Protein AF-A2XL42-F1 (afdb_monomer_lite)

pLDDT: mean 85.8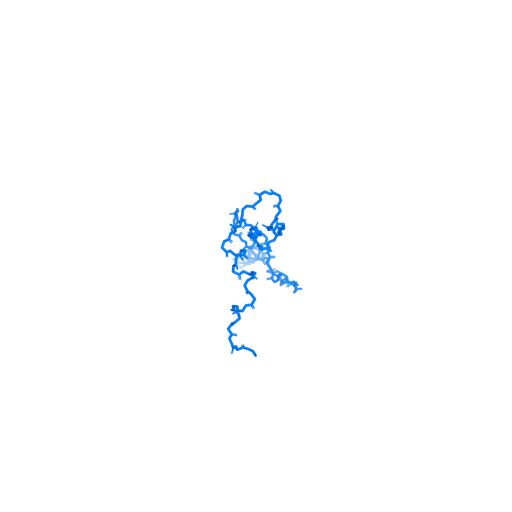9, std 13.74, range [46.78, 98.56]

Sequence (86 aa):
MAARRANCALVLVLALALLAARDAGAAAVPKPNWLGGLSRAAFPNRFVFGTATSAYQVEGMAASGGRGPSIWDAFAHTPDLEPSIM

Radius of gyration: 34.05 Å; chains: 1; bounding box: 65×25×91 Å

Foldseek 3Di:
DVVVVVVVVVVVVVVVVVVVCVVVPDPPPPDDDPCRPDDPVVDDPPDDDDDDDDCVGPVPCQVDDPHDHDPVNVVVPPPPPDDPDD

Organism: Oryza sativa subsp. indica (NCBI:txid39946)

Structure (mmCIF, N/CA/C/O backbone):
data_AF-A2XL42-F1
#
_entry.id   AF-A2XL42-F1
#
loop_
_atom_site.group_PDB
_atom_site.id
_atom_site.type_symbol
_atom_site.label_atom_id
_atom_site.label_alt_id
_atom_site.label_comp_id
_atom_site.label_asym_id
_atom_site.label_entity_id
_atom_site.label_seq_id
_atom_site.pdbx_PDB_ins_code
_atom_site.Cartn_x
_atom_site.Cartn_y
_atom_site.Cartn_z
_atom_site.occupancy
_atom_site.B_iso_or_equiv
_atom_site.auth_seq_id
_atom_site.auth_comp_id
_atom_site.auth_asym_id
_atom_site.auth_atom_id
_atom_site.pdbx_PDB_model_num
ATOM 1 N N . MET A 1 1 ? 44.211 0.942 -63.743 1.00 60.84 1 MET A N 1
ATOM 2 C CA . MET A 1 1 ? 42.812 1.396 -63.517 1.00 60.84 1 MET A CA 1
ATOM 3 C C . MET A 1 1 ? 42.069 0.580 -62.450 1.00 60.84 1 MET A C 1
ATOM 5 O O . MET A 1 1 ? 41.368 1.188 -61.653 1.00 60.84 1 MET A O 1
ATOM 9 N N . ALA A 1 2 ? 42.243 -0.749 -62.373 1.00 61.84 2 ALA A N 1
ATOM 10 C CA . ALA A 1 2 ? 41.570 -1.620 -61.393 1.00 61.84 2 ALA A CA 1
ATOM 11 C C . ALA A 1 2 ? 41.907 -1.322 -59.913 1.00 61.84 2 ALA A C 1
ATOM 13 O O . ALA A 1 2 ? 41.001 -1.240 -59.092 1.00 61.84 2 ALA A O 1
ATOM 14 N N . ALA A 1 3 ? 43.176 -1.046 -59.583 1.00 64.50 3 ALA A N 1
ATOM 15 C CA . ALA A 1 3 ? 43.600 -0.728 -58.210 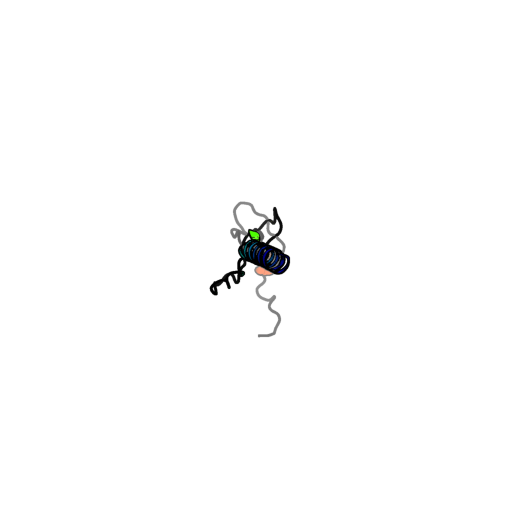1.00 64.50 3 ALA A CA 1
ATOM 16 C C . ALA A 1 3 ? 42.962 0.559 -57.648 1.00 64.50 3 ALA A C 1
ATOM 18 O O . ALA A 1 3 ? 42.600 0.624 -56.479 1.00 64.50 3 ALA A O 1
ATOM 19 N N . ARG A 1 4 ? 42.740 1.574 -58.498 1.00 69.88 4 ARG A N 1
ATOM 20 C CA . ARG A 1 4 ? 42.040 2.809 -58.094 1.00 69.88 4 ARG A CA 1
ATOM 21 C C . ARG A 1 4 ? 40.554 2.559 -57.814 1.00 69.88 4 ARG A C 1
ATOM 23 O O . ARG A 1 4 ? 40.007 3.163 -56.902 1.00 69.88 4 ARG A O 1
ATOM 30 N N . ARG A 1 5 ? 39.922 1.637 -58.552 1.00 71.12 5 ARG A N 1
ATOM 31 C CA . ARG A 1 5 ? 38.520 1.235 -58.334 1.00 71.12 5 ARG A CA 1
ATOM 32 C C . ARG A 1 5 ? 38.356 0.413 -57.051 1.00 71.12 5 ARG A C 1
ATOM 34 O O . ARG A 1 5 ? 37.416 0.658 -56.305 1.00 71.12 5 ARG A O 1
ATOM 41 N N . ALA A 1 6 ? 39.295 -0.491 -56.764 1.00 74.00 6 ALA A N 1
ATOM 42 C CA . ALA A 1 6 ? 39.320 -1.266 -55.522 1.00 74.00 6 ALA A CA 1
ATOM 43 C C . ALA A 1 6 ? 39.516 -0.375 -54.282 1.00 74.00 6 ALA A C 1
ATOM 45 O O . ALA A 1 6 ? 38.808 -0.540 -53.292 1.00 74.00 6 ALA A O 1
ATOM 46 N N . ASN A 1 7 ? 40.394 0.631 -54.367 1.00 81.12 7 ASN A N 1
ATOM 47 C CA . ASN A 1 7 ? 40.603 1.587 -53.276 1.00 81.12 7 ASN A CA 1
ATOM 48 C C . ASN A 1 7 ? 39.360 2.452 -53.012 1.00 81.12 7 ASN A C 1
ATOM 50 O O . ASN A 1 7 ? 39.010 2.668 -51.857 1.00 81.12 7 ASN A O 1
ATOM 54 N N . CYS A 1 8 ? 38.653 2.907 -54.054 1.00 81.31 8 CYS A N 1
ATOM 55 C CA . CYS A 1 8 ? 37.393 3.639 -53.879 1.00 81.31 8 CYS A CA 1
ATOM 56 C C . CYS A 1 8 ? 36.296 2.772 -53.246 1.00 81.31 8 CYS A C 1
ATOM 58 O O . CYS A 1 8 ? 35.583 3.244 -52.364 1.00 81.31 8 CYS A O 1
ATOM 60 N N . ALA A 1 9 ? 36.176 1.507 -53.661 1.00 87.94 9 ALA A N 1
ATOM 61 C CA . ALA A 1 9 ? 35.210 0.578 -53.079 1.00 87.94 9 ALA A CA 1
ATOM 62 C C . ALA A 1 9 ? 35.504 0.309 -51.593 1.00 87.94 9 ALA A C 1
ATOM 64 O O . ALA A 1 9 ? 34.591 0.339 -50.773 1.00 87.94 9 ALA A O 1
ATOM 65 N N . LEU A 1 10 ? 36.780 0.134 -51.233 1.00 88.94 10 LEU A N 1
ATOM 66 C CA . LEU A 1 10 ? 37.203 -0.059 -49.845 1.00 88.94 10 LEU A CA 1
ATOM 67 C C . LEU A 1 10 ? 36.878 1.162 -48.970 1.00 88.94 10 LEU A C 1
ATOM 69 O O . LEU A 1 10 ? 36.352 1.008 -47.872 1.00 88.94 10 LEU A O 1
ATOM 73 N N . VAL A 1 11 ? 37.138 2.374 -49.471 1.00 90.56 11 VAL A N 1
ATOM 74 C CA . VAL A 1 11 ? 36.820 3.623 -48.758 1.00 90.56 11 VAL A CA 1
ATOM 75 C C . VAL A 1 11 ? 35.313 3.774 -48.535 1.00 90.56 11 VAL A C 1
ATOM 77 O O . VAL A 1 11 ? 34.899 4.1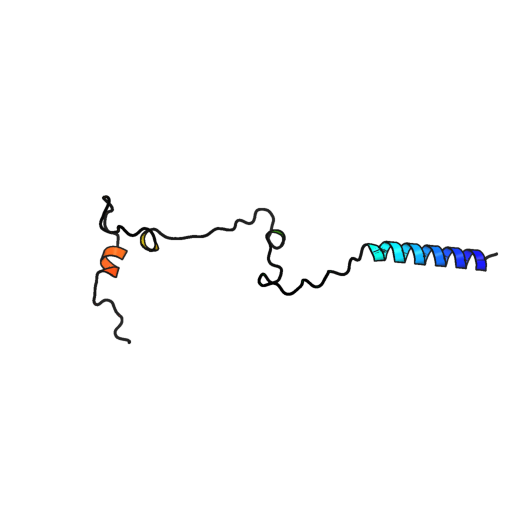57 -47.444 1.00 90.56 11 VAL A O 1
ATOM 80 N N . LEU A 1 12 ? 34.484 3.432 -49.526 1.00 92.19 12 LEU A N 1
ATOM 81 C CA . LEU A 1 12 ? 33.025 3.495 -49.397 1.00 92.19 12 LEU A CA 1
ATOM 82 C C . LEU A 1 12 ? 32.483 2.482 -48.382 1.00 92.19 12 LEU A C 1
ATOM 84 O O . LEU A 1 12 ? 31.633 2.835 -47.569 1.00 92.19 12 LEU A O 1
ATOM 88 N N . VAL A 1 13 ? 32.997 1.249 -48.390 1.00 92.38 13 VAL A N 1
ATOM 89 C CA . VAL A 1 13 ? 32.606 0.213 -47.421 1.00 92.38 13 VAL A CA 1
ATOM 90 C C . VAL A 1 13 ? 32.986 0.623 -45.998 1.00 92.38 13 VAL A C 1
ATOM 92 O O . VAL A 1 13 ? 32.166 0.507 -45.090 1.00 92.38 13 VAL A O 1
ATOM 95 N N . LEU A 1 14 ? 34.192 1.164 -45.802 1.00 91.44 14 LEU A N 1
ATOM 96 C CA . LEU A 1 14 ? 34.631 1.661 -44.496 1.00 91.44 14 LEU A CA 1
ATOM 97 C C . LEU A 1 14 ? 33.784 2.849 -44.018 1.00 91.44 14 LEU A C 1
ATOM 99 O O . LEU A 1 14 ? 33.412 2.897 -42.848 1.00 91.44 14 LEU A O 1
ATOM 103 N N . ALA A 1 15 ? 33.433 3.781 -44.908 1.00 91.62 15 ALA A N 1
ATOM 104 C CA . ALA A 1 15 ? 32.580 4.920 -44.571 1.00 91.62 15 ALA A CA 1
ATOM 105 C C . ALA A 1 15 ? 31.155 4.489 -44.176 1.00 91.62 15 ALA A C 1
ATOM 107 O O . ALA A 1 15 ? 30.620 4.983 -43.186 1.00 91.62 15 ALA A O 1
ATOM 108 N N . LEU A 1 16 ? 30.562 3.538 -44.906 1.00 89.25 16 LEU A N 1
ATOM 109 C CA . LEU A 1 16 ? 29.255 2.956 -44.579 1.00 89.25 16 LEU A CA 1
ATOM 110 C C . LEU A 1 16 ? 29.281 2.204 -43.243 1.00 89.25 16 LEU A C 1
ATOM 112 O O . LEU A 1 16 ? 28.367 2.363 -42.437 1.00 89.25 16 LEU A O 1
ATOM 116 N N . ALA A 1 17 ? 30.343 1.441 -42.976 1.00 86.94 17 ALA A N 1
ATOM 117 C CA . ALA A 1 17 ? 30.521 0.754 -41.700 1.00 86.94 17 ALA A CA 1
ATOM 118 C C . ALA A 1 17 ? 30.658 1.742 -40.526 1.00 86.94 17 ALA A C 1
ATOM 120 O O . ALA A 1 17 ? 30.058 1.537 -39.474 1.00 86.94 17 ALA A O 1
ATOM 121 N N . LEU A 1 18 ? 31.393 2.844 -40.716 1.00 85.31 18 LEU A N 1
ATOM 122 C CA . LEU A 1 18 ? 31.528 3.910 -39.718 1.00 85.31 18 LEU A CA 1
ATOM 123 C C . LEU A 1 18 ? 30.205 4.641 -39.461 1.00 85.31 18 LEU A C 1
ATOM 125 O O . LEU A 1 18 ? 29.916 4.975 -38.316 1.00 85.31 18 LEU A O 1
ATOM 129 N N . LEU A 1 19 ? 29.398 4.876 -40.499 1.00 82.12 19 LEU A N 1
ATOM 130 C CA . LEU A 1 19 ? 28.062 5.463 -40.364 1.00 82.12 19 LEU A CA 1
ATOM 131 C C . LEU A 1 19 ? 27.115 4.530 -39.598 1.00 82.12 19 LEU A C 1
ATOM 133 O O . LEU A 1 19 ? 26.458 4.983 -38.669 1.00 82.12 19 LEU A O 1
ATOM 137 N N . ALA A 1 20 ? 27.110 3.231 -39.908 1.00 80.06 20 ALA A N 1
ATOM 138 C CA . ALA A 1 20 ? 26.307 2.242 -39.186 1.00 80.06 20 ALA A CA 1
ATOM 139 C C . ALA A 1 20 ? 26.734 2.085 -37.713 1.00 80.06 20 ALA A C 1
ATOM 141 O O . ALA A 1 20 ? 25.904 1.845 -36.841 1.00 80.06 20 ALA A O 1
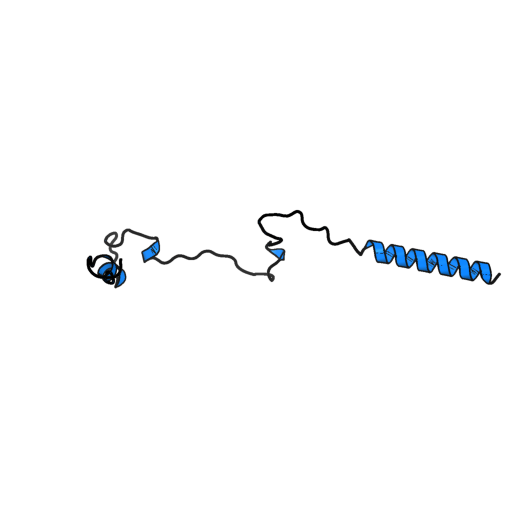ATOM 142 N N . ALA A 1 21 ? 28.025 2.257 -37.415 1.00 74.62 21 ALA A N 1
ATOM 143 C CA . ALA A 1 21 ? 28.544 2.210 -36.051 1.00 74.62 21 ALA A CA 1
ATOM 144 C C . ALA A 1 21 ? 28.234 3.474 -35.226 1.00 74.62 21 ALA A C 1
ATOM 146 O O . ALA A 1 21 ? 28.345 3.431 -34.003 1.00 74.62 21 ALA A O 1
ATOM 147 N N . ARG A 1 22 ? 27.838 4.597 -35.849 1.00 73.00 22 ARG A N 1
ATOM 148 C CA . ARG A 1 22 ? 27.480 5.826 -35.113 1.00 73.00 22 ARG A CA 1
ATOM 149 C C . ARG A 1 22 ? 26.181 5.704 -34.326 1.00 73.00 22 ARG A C 1
ATOM 151 O O . ARG A 1 22 ? 26.076 6.322 -33.271 1.00 73.00 22 ARG A O 1
ATOM 158 N N . ASP A 1 23 ? 25.244 4.890 -34.803 1.00 59.88 23 ASP A N 1
ATOM 159 C CA . ASP A 1 23 ? 23.973 4.638 -34.116 1.00 59.88 23 ASP A CA 1
ATOM 160 C C . ASP A 1 23 ? 24.093 3.562 -33.027 1.00 59.88 23 ASP A C 1
ATOM 162 O O . ASP A 1 23 ? 23.197 3.413 -32.193 1.00 59.88 23 ASP A O 1
ATOM 166 N N . ALA A 1 24 ? 25.228 2.853 -32.965 1.00 62.94 24 ALA A N 1
ATOM 167 C CA . ALA A 1 24 ? 25.594 2.010 -31.833 1.00 62.94 24 ALA A CA 1
ATOM 168 C C . ALA A 1 24 ? 26.059 2.897 -30.668 1.00 62.94 24 ALA A C 1
ATOM 170 O O . ALA A 1 24 ? 27.221 2.889 -30.260 1.00 62.94 24 ALA A O 1
ATOM 171 N N . GLY A 1 25 ? 25.140 3.710 -30.145 1.00 60.09 25 GLY A N 1
ATOM 172 C CA . GLY A 1 25 ? 25.344 4.436 -28.904 1.00 60.09 25 GLY A CA 1
ATOM 173 C C . GLY A 1 25 ? 25.723 3.433 -27.822 1.00 60.09 25 GLY A C 1
ATOM 174 O O . GLY A 1 25 ? 24.918 2.574 -27.461 1.00 60.09 25 GLY A O 1
ATOM 175 N N . ALA A 1 26 ? 26.959 3.517 -27.329 1.00 62.12 26 ALA A N 1
ATOM 176 C CA . ALA A 1 26 ? 27.369 2.774 -26.151 1.00 62.12 26 ALA A CA 1
ATOM 177 C C . ALA A 1 26 ? 26.338 3.062 -25.056 1.00 62.12 26 ALA A C 1
ATOM 179 O O . ALA A 1 26 ? 26.125 4.227 -24.709 1.00 62.12 26 ALA A O 1
ATOM 180 N N . ALA A 1 27 ? 25.664 2.019 -24.563 1.00 64.31 27 ALA A N 1
ATOM 181 C CA . ALA A 1 27 ? 24.735 2.152 -23.454 1.00 64.31 27 ALA A CA 1
ATOM 182 C C . ALA A 1 27 ? 25.503 2.810 -22.306 1.00 64.31 27 ALA A C 1
ATOM 184 O O . ALA A 1 27 ? 26.420 2.211 -21.741 1.00 64.31 27 ALA A O 1
ATOM 185 N N . ALA A 1 28 ? 25.201 4.081 -22.036 1.00 67.69 28 ALA A N 1
ATOM 186 C CA . ALA A 1 28 ? 25.858 4.818 -20.977 1.00 67.69 28 ALA A CA 1
ATOM 187 C C . ALA A 1 28 ? 25.678 4.014 -19.690 1.00 67.69 28 ALA A C 1
ATOM 189 O O . ALA A 1 28 ? 24.542 3.724 -19.312 1.00 67.69 28 ALA A O 1
ATOM 190 N N . VAL A 1 29 ? 26.784 3.632 -19.044 1.00 68.12 29 VAL A N 1
ATOM 191 C CA . VAL A 1 29 ? 26.728 2.976 -17.736 1.00 68.12 29 VAL A CA 1
ATOM 192 C C . VAL A 1 29 ? 25.973 3.934 -16.818 1.00 68.12 29 VAL A C 1
ATOM 194 O O . VAL A 1 29 ? 26.455 5.053 -16.596 1.00 68.12 29 VAL A O 1
ATOM 197 N N . PRO A 1 30 ? 24.772 3.568 -16.336 1.00 70.06 30 PRO A N 1
ATOM 198 C CA . PRO A 1 30 ? 24.009 4.458 -15.488 1.00 70.06 30 PRO A CA 1
ATOM 199 C C . PRO A 1 30 ? 24.860 4.764 -14.263 1.00 70.06 30 PRO A C 1
ATOM 201 O O . PRO A 1 30 ? 25.384 3.849 -13.624 1.00 70.06 30 PRO A O 1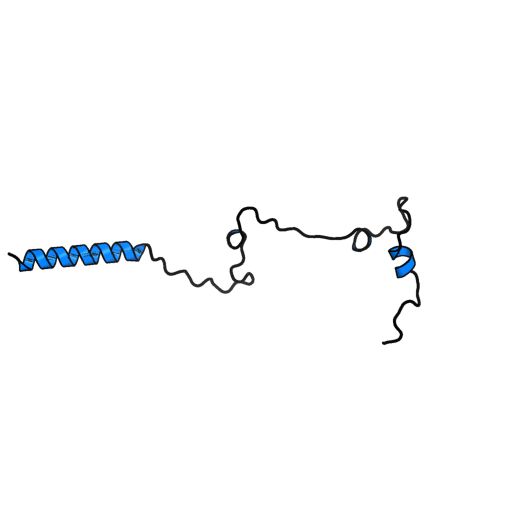
ATOM 204 N N . LYS A 1 31 ? 25.017 6.049 -13.928 1.00 78.00 31 LYS A N 1
ATOM 205 C CA . LYS A 1 31 ? 25.607 6.414 -12.638 1.00 78.00 31 LYS A CA 1
ATOM 206 C C . LYS A 1 31 ? 24.831 5.667 -11.549 1.00 78.00 31 LYS A C 1
ATOM 208 O O . LYS A 1 31 ? 23.595 5.685 -11.617 1.00 78.00 31 LYS A O 1
ATOM 213 N N . PRO A 1 32 ? 25.515 5.039 -10.573 1.00 82.75 32 PRO A N 1
ATOM 214 C CA . PRO A 1 32 ? 24.845 4.376 -9.470 1.00 82.75 32 PRO A CA 1
ATOM 215 C C . PRO A 1 32 ? 23.864 5.356 -8.844 1.00 82.75 32 PRO A C 1
ATOM 217 O O . PRO A 1 32 ? 24.236 6.428 -8.369 1.00 82.75 32 PRO A O 1
ATOM 220 N N . ASN A 1 33 ? 22.592 5.008 -8.919 1.00 89.69 33 ASN A N 1
ATOM 221 C CA . ASN A 1 33 ? 21.529 5.726 -8.257 1.00 89.69 33 ASN A CA 1
ATOM 222 C C . ASN A 1 33 ? 20.770 4.718 -7.408 1.00 89.69 33 ASN A C 1
ATOM 224 O O . ASN A 1 33 ? 20.846 3.508 -7.620 1.00 89.69 33 ASN A O 1
ATOM 228 N N . TRP A 1 34 ? 20.035 5.231 -6.440 1.00 94.12 34 TRP A N 1
ATOM 229 C CA . TRP A 1 34 ? 19.397 4.403 -5.428 1.00 94.12 34 TRP A CA 1
ATOM 230 C C . TRP A 1 34 ? 18.234 3.588 -6.004 1.00 94.12 34 TRP A C 1
ATOM 232 O O . TRP A 1 34 ? 17.808 2.610 -5.404 1.00 94.12 34 TRP A O 1
ATOM 242 N N . LEU A 1 35 ? 17.749 3.971 -7.188 1.00 94.56 35 LEU A N 1
ATOM 243 C CA . LEU A 1 35 ? 16.704 3.262 -7.913 1.00 94.56 35 LEU A CA 1
ATOM 244 C C . LEU A 1 35 ? 17.258 2.112 -8.763 1.00 94.56 35 LEU A C 1
ATOM 246 O O . LEU A 1 35 ? 16.469 1.343 -9.296 1.00 94.56 35 LEU A O 1
ATOM 250 N N . GLY A 1 36 ? 18.579 1.982 -8.940 1.00 92.19 36 GLY A N 1
ATOM 251 C CA . GLY A 1 36 ? 19.181 0.870 -9.683 1.00 92.19 36 GLY A CA 1
ATOM 252 C C . GLY A 1 36 ? 18.686 0.733 -11.130 1.00 92.19 36 GLY A C 1
ATOM 253 O O . GLY A 1 36 ? 18.644 -0.370 -11.660 1.00 92.19 36 GLY A O 1
ATOM 254 N N . GLY A 1 37 ? 18.268 1.836 -11.762 1.00 90.38 37 GLY A N 1
ATOM 255 C CA . GLY A 1 37 ? 17.687 1.819 -13.112 1.00 90.38 37 GLY A CA 1
ATOM 256 C C . GLY A 1 37 ? 16.171 1.589 -13.166 1.00 90.38 37 GLY A C 1
ATOM 257 O O . GLY A 1 37 ? 15.598 1.574 -14.255 1.00 90.38 37 GLY A O 1
ATOM 258 N N . LEU A 1 38 ? 15.495 1.473 -12.019 1.00 94.81 38 LEU A N 1
ATOM 259 C CA . LEU A 1 38 ? 14.037 1.440 -11.962 1.00 94.81 38 LEU A CA 1
ATOM 260 C C . LEU A 1 38 ? 13.447 2.804 -12.345 1.00 94.81 38 LEU A C 1
ATOM 262 O O . LEU A 1 38 ? 13.840 3.857 -11.844 1.00 94.81 38 LEU A O 1
ATOM 266 N N . SER A 1 39 ? 12.468 2.775 -13.242 1.00 95.62 39 SER A N 1
ATOM 267 C CA . SER A 1 39 ? 11.671 3.927 -13.672 1.00 95.62 39 SER A CA 1
ATOM 268 C C . SER A 1 39 ? 10.348 3.428 -14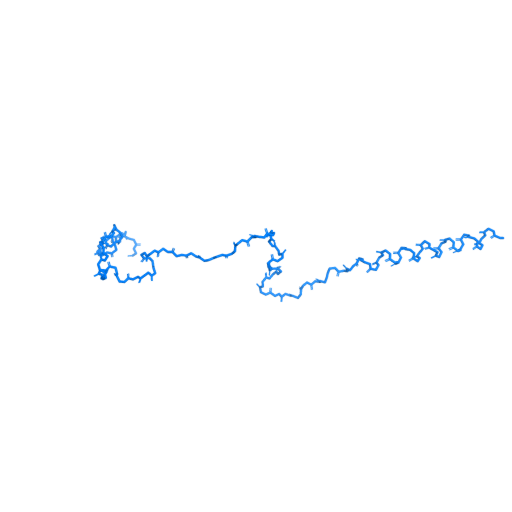.253 1.00 95.62 39 SER A C 1
ATOM 270 O O . SER A 1 39 ? 10.209 2.236 -14.502 1.00 95.62 39 SER A O 1
ATOM 272 N N . ARG A 1 40 ? 9.386 4.311 -14.558 1.00 97.19 40 ARG A N 1
ATOM 273 C CA . ARG A 1 40 ? 8.146 3.906 -15.258 1.00 97.19 40 ARG A CA 1
ATOM 274 C C . ARG A 1 40 ? 8.404 3.201 -16.595 1.00 97.19 40 ARG A C 1
ATOM 276 O O . ARG A 1 40 ? 7.630 2.325 -16.954 1.00 97.19 40 ARG A O 1
ATOM 283 N N . ALA A 1 41 ? 9.478 3.564 -17.299 1.00 96.75 41 ALA A N 1
ATOM 284 C CA . ALA A 1 41 ? 9.858 2.947 -18.571 1.00 96.75 41 ALA A CA 1
ATOM 285 C C . ALA A 1 41 ? 10.420 1.524 -18.406 1.00 96.75 41 ALA A C 1
ATOM 287 O O . ALA A 1 41 ? 10.477 0.778 -19.377 1.00 96.75 41 ALA A O 1
ATOM 288 N N . ALA A 1 42 ? 10.815 1.139 -17.187 1.00 96.69 42 ALA A N 1
ATOM 289 C CA . ALA A 1 42 ? 11.264 -0.215 -16.876 1.00 96.69 42 ALA A CA 1
ATOM 290 C C . ALA A 1 42 ? 10.099 -1.213 -16.691 1.00 96.69 42 ALA A C 1
ATOM 292 O O . ALA A 1 42 ? 10.344 -2.405 -16.537 1.00 96.69 42 ALA A O 1
ATOM 293 N N . PHE A 1 43 ? 8.844 -0.746 -16.697 1.00 97.75 43 PHE A N 1
ATOM 294 C CA . PHE A 1 43 ? 7.641 -1.570 -16.541 1.00 97.75 43 PHE A CA 1
ATOM 295 C C . PHE A 1 43 ? 6.789 -1.533 -17.820 1.00 97.75 43 PHE A C 1
ATOM 297 O O . PHE A 1 43 ? 6.890 -0.575 -18.590 1.00 97.75 43 PHE A O 1
ATOM 304 N N . PRO A 1 44 ? 5.922 -2.538 -18.063 1.00 98.56 44 PRO A N 1
ATOM 305 C CA . PRO A 1 44 ? 5.032 -2.541 -19.218 1.00 98.56 44 PRO A CA 1
ATOM 306 C C . PRO A 1 44 ? 4.159 -1.287 -19.301 1.00 98.56 44 PRO A C 1
ATOM 308 O O . PRO A 1 44 ? 3.770 -0.691 -18.291 1.00 98.56 44 PRO A O 1
ATOM 311 N N . ASN A 1 45 ? 3.777 -0.921 -20.523 1.00 97.62 45 ASN A N 1
ATOM 312 C CA . ASN A 1 45 ? 2.822 0.160 -20.723 1.00 97.62 45 ASN A CA 1
ATOM 313 C C . ASN A 1 45 ? 1.542 -0.106 -19.926 1.00 97.62 45 ASN A C 1
ATOM 315 O O . ASN A 1 45 ? 1.010 -1.213 -19.936 1.00 97.62 45 ASN A O 1
ATOM 319 N N . ARG A 1 46 ? 1.039 0.948 -19.269 1.00 97.69 46 ARG A N 1
ATOM 320 C CA . ARG A 1 46 ? -0.162 0.918 -18.414 1.00 97.69 46 ARG A CA 1
ATOM 321 C C . ARG A 1 46 ? -0.013 0.120 -17.110 1.00 97.69 46 ARG A C 1
ATOM 323 O O . ARG A 1 46 ? -1.021 -0.086 -16.442 1.00 97.69 46 ARG A O 1
ATOM 330 N N . PHE A 1 47 ? 1.202 -0.254 -16.703 1.00 98.44 47 PHE A N 1
ATOM 331 C CA . PHE A 1 47 ? 1.435 -0.794 -15.363 1.00 98.44 47 PHE A CA 1
ATOM 332 C C . PHE A 1 47 ? 0.993 0.217 -14.289 1.00 98.44 47 PHE A C 1
ATOM 334 O O . PHE A 1 47 ? 1.377 1.392 -14.326 1.00 98.44 47 PHE A O 1
ATOM 341 N N . VAL A 1 48 ? 0.161 -0.234 -13.347 1.00 98.44 48 VAL A N 1
ATOM 342 C CA . VAL A 1 48 ? -0.380 0.600 -12.267 1.00 98.44 48 VAL A CA 1
ATOM 343 C C . VAL A 1 48 ? 0.430 0.367 -11.001 1.00 98.44 48 VAL A C 1
ATOM 345 O O . VAL A 1 48 ? 0.561 -0.759 -10.533 1.00 98.44 48 VAL A O 1
ATOM 348 N N . PHE A 1 49 ? 0.933 1.457 -10.433 1.00 98.44 49 PHE A N 1
ATOM 349 C CA . PHE A 1 49 ? 1.494 1.479 -9.089 1.00 98.44 49 PHE A CA 1
ATOM 350 C C . PHE A 1 49 ? 0.457 2.062 -8.139 1.00 98.44 49 PHE A C 1
ATOM 352 O O . PHE A 1 49 ? -0.187 3.058 -8.469 1.00 98.44 49 PHE A O 1
ATOM 359 N N . GLY A 1 50 ? 0.323 1.461 -6.965 1.00 97.75 50 GLY A N 1
ATOM 360 C CA . GLY A 1 50 ? -0.579 1.927 -5.922 1.00 97.75 50 GLY A CA 1
ATOM 361 C C . GLY A 1 50 ? -0.058 1.561 -4.540 1.00 97.75 50 GLY A C 1
ATOM 362 O O . GLY A 1 50 ? 0.950 0.870 -4.400 1.00 97.75 50 GLY A O 1
ATOM 363 N N . THR A 1 51 ? -0.766 2.037 -3.527 1.00 98.38 51 THR A N 1
ATOM 364 C CA . THR A 1 51 ? -0.583 1.671 -2.122 1.00 98.38 51 THR A CA 1
ATOM 365 C C . THR A 1 51 ? -1.876 1.030 -1.617 1.00 98.38 51 THR A C 1
ATOM 367 O O . THR A 1 51 ? -2.926 1.173 -2.246 1.00 98.38 51 THR A O 1
ATOM 370 N N . ALA A 1 52 ? -1.810 0.290 -0.512 1.00 98.12 52 ALA A N 1
ATOM 371 C CA . ALA A 1 52 ? -2.973 -0.382 0.058 1.00 98.12 52 ALA A CA 1
ATOM 372 C C . ALA A 1 52 ? -2.949 -0.320 1.586 1.00 98.12 52 ALA A C 1
ATOM 374 O O . ALA A 1 52 ? -1.884 -0.345 2.203 1.00 98.12 52 ALA A O 1
ATOM 375 N N . THR A 1 53 ? -4.140 -0.263 2.173 1.00 97.94 53 THR A N 1
ATOM 376 C CA . THR A 1 53 ? -4.407 -0.347 3.612 1.00 97.94 53 THR A CA 1
ATOM 377 C C . THR A 1 53 ? -5.694 -1.150 3.825 1.00 97.94 53 THR A C 1
ATOM 379 O O . THR A 1 53 ? -6.404 -1.460 2.866 1.00 97.94 53 THR A O 1
ATOM 382 N N . SER A 1 54 ? -6.014 -1.490 5.074 1.00 97.31 54 SER A N 1
ATOM 383 C CA . SER A 1 54 ? -7.334 -2.011 5.449 1.00 97.31 54 SER A CA 1
ATOM 384 C C . SER A 1 54 ? -7.931 -1.187 6.589 1.00 97.31 54 SER A C 1
ATOM 386 O O . SER A 1 54 ? -7.191 -0.567 7.354 1.00 97.31 54 SER A O 1
ATOM 388 N N . ALA A 1 55 ? -9.263 -1.190 6.703 1.00 97.88 55 ALA A N 1
ATOM 389 C CA . ALA A 1 55 ? -10.003 -0.314 7.613 1.00 97.88 55 ALA A CA 1
ATOM 390 C C . ALA A 1 55 ? -9.489 -0.381 9.063 1.00 97.88 55 ALA A C 1
ATOM 392 O O . ALA A 1 55 ? -9.031 0.618 9.612 1.00 97.88 55 ALA A O 1
ATOM 393 N N . TYR A 1 56 ? -9.463 -1.577 9.662 1.00 97.44 56 TYR A N 1
ATOM 394 C CA . TYR A 1 56 ? -9.071 -1.739 11.069 1.00 97.44 56 TYR A CA 1
ATOM 395 C C . TYR A 1 56 ? -7.600 -1.384 11.342 1.00 97.44 56 TYR A C 1
ATOM 397 O O . TYR A 1 56 ? -7.262 -0.989 12.452 1.00 97.44 56 TYR A O 1
ATOM 405 N N . GLN A 1 57 ? -6.723 -1.490 10.335 1.00 97.94 57 GLN A N 1
ATOM 406 C CA . GLN A 1 57 ? -5.300 -1.179 10.494 1.00 97.94 57 GLN A CA 1
ATOM 407 C C . GLN A 1 57 ? -5.015 0.326 10.566 1.00 97.94 57 GLN A C 1
ATOM 409 O O . GLN A 1 57 ? -4.004 0.698 11.157 1.00 97.94 57 GLN A O 1
ATOM 414 N N . VAL A 1 58 ? -5.837 1.183 9.937 1.00 97.75 58 VAL A N 1
ATOM 415 C CA . VAL A 1 58 ? -5.488 2.611 9.777 1.00 97.75 58 VAL A CA 1
ATOM 416 C C . VAL A 1 58 ? -6.589 3.611 10.122 1.00 97.75 58 VAL A C 1
ATOM 418 O O . VAL A 1 58 ? -6.261 4.765 10.374 1.00 97.75 58 VAL A O 1
ATOM 421 N N . GLU A 1 59 ? -7.869 3.230 10.130 1.00 97.81 59 GLU A N 1
ATOM 422 C CA . GLU A 1 59 ? -8.956 4.202 10.338 1.00 97.81 59 GLU A CA 1
ATOM 423 C C . GLU A 1 59 ? -9.050 4.686 11.792 1.00 97.81 59 GLU A C 1
ATOM 425 O O . GLU A 1 59 ? -9.331 5.858 12.040 1.00 97.81 59 GLU A O 1
ATOM 430 N N . GLY A 1 60 ? -8.809 3.800 12.764 1.00 95.81 60 GLY A N 1
ATOM 431 C CA . GLY A 1 60 ? -9.070 4.093 14.174 1.00 95.81 60 GLY A CA 1
ATOM 432 C C . GLY A 1 60 ? -10.569 4.228 14.462 1.00 95.81 60 GLY A C 1
ATOM 433 O O . GLY A 1 60 ? -11.390 3.586 13.813 1.00 95.81 60 GLY A O 1
ATOM 434 N N . MET A 1 61 ? -10.928 5.021 15.483 1.00 96.56 61 MET A N 1
ATOM 435 C CA . MET A 1 61 ? -12.324 5.279 15.895 1.00 96.56 61 MET A CA 1
ATOM 436 C C . MET A 1 61 ? -13.191 4.010 15.999 1.00 96.56 61 MET A C 1
ATOM 438 O O . MET A 1 61 ? -14.396 4.033 15.748 1.00 96.56 61 MET A O 1
ATOM 442 N N . ALA A 1 62 ? -12.573 2.896 16.398 1.00 96.94 62 ALA A N 1
ATOM 443 C CA . ALA A 1 62 ? -13.155 1.566 16.277 1.00 96.94 62 ALA A CA 1
ATOM 444 C C . ALA A 1 62 ? -14.455 1.398 17.094 1.00 96.94 62 ALA A C 1
ATOM 446 O O . ALA A 1 62 ? -15.355 0.674 16.673 1.00 96.94 62 ALA A O 1
ATOM 447 N N . ALA A 1 63 ? -14.596 2.142 18.197 1.00 96.12 63 ALA A N 1
ATOM 448 C CA . ALA A 1 63 ? -15.781 2.176 19.058 1.00 96.12 63 ALA A CA 1
ATOM 449 C C . ALA A 1 63 ? -16.527 3.527 19.005 1.00 96.12 63 ALA A C 1
ATOM 451 O O . ALA A 1 63 ? -17.051 4.008 20.009 1.00 96.12 63 ALA A O 1
ATOM 452 N N . SER A 1 64 ? -16.518 4.218 17.865 1.00 97.25 64 SER A N 1
ATOM 453 C CA . SER A 1 64 ? -17.133 5.544 17.713 1.00 97.25 64 SER A CA 1
ATOM 454 C C . SER A 1 64 ? -17.792 5.720 16.341 1.00 97.25 64 SER A C 1
ATOM 456 O O . SER A 1 64 ? -17.689 4.863 15.468 1.00 97.25 64 SER A O 1
ATOM 458 N N . GLY A 1 65 ? -18.530 6.821 16.151 1.00 93.56 65 GLY A N 1
ATOM 459 C CA . GLY A 1 65 ? -19.108 7.178 14.845 1.00 93.56 65 GLY A CA 1
ATOM 460 C C . GLY A 1 65 ? -20.196 6.228 14.327 1.00 93.56 65 GLY A C 1
ATOM 461 O O . GLY A 1 65 ? -20.463 6.203 13.132 1.00 93.56 65 GLY A O 1
ATOM 462 N N . GLY A 1 66 ? -20.812 5.431 15.204 1.00 96.94 66 GLY A N 1
ATOM 463 C CA . GLY A 1 66 ? -21.848 4.465 14.824 1.00 96.94 66 GLY A CA 1
ATOM 464 C C . GLY A 1 66 ? -21.324 3.173 14.186 1.00 96.94 66 GLY A C 1
ATOM 465 O O . GLY A 1 66 ? -22.129 2.362 13.734 1.00 96.94 66 GLY A O 1
ATOM 466 N N . ARG A 1 67 ? -20.001 2.947 14.160 1.00 97.62 67 ARG A N 1
ATOM 467 C CA . ARG A 1 67 ? -19.406 1.683 13.706 1.00 97.62 67 ARG A CA 1
ATOM 468 C C . ARG A 1 67 ? -19.765 0.544 14.669 1.00 97.62 67 ARG A C 1
ATOM 470 O O . ARG A 1 67 ? -19.548 0.653 15.873 1.00 97.62 67 ARG A O 1
ATOM 477 N N . GLY A 1 68 ? -20.278 -0.562 14.128 1.00 97.62 68 GLY A N 1
ATOM 478 C CA . GLY A 1 68 ? -20.453 -1.810 14.877 1.00 97.62 68 GLY A CA 1
ATOM 479 C C . GLY A 1 68 ? -19.124 -2.561 15.063 1.00 97.62 68 GLY A C 1
ATOM 480 O O . GLY A 1 68 ? -18.245 -2.449 14.204 1.00 97.62 68 GLY A O 1
ATOM 481 N N . PRO A 1 69 ? -18.960 -3.337 16.151 1.00 97.31 69 PRO A N 1
ATOM 482 C CA . PRO A 1 69 ? -17.732 -4.084 16.403 1.00 97.31 69 PRO A CA 1
ATOM 483 C C . PRO A 1 69 ? -17.519 -5.180 15.351 1.00 97.31 69 PRO A C 1
ATOM 485 O O . PRO A 1 69 ? -18.457 -5.850 14.919 1.00 97.31 69 PRO A O 1
ATOM 488 N N . SER A 1 70 ? -16.264 -5.389 14.966 1.00 97.62 70 SER A N 1
ATOM 489 C CA . SER A 1 70 ? -15.808 -6.523 14.162 1.00 97.62 70 SER A CA 1
ATOM 490 C C . SER A 1 70 ? -15.183 -7.608 15.046 1.00 97.62 70 SER A C 1
ATOM 492 O O . SER A 1 70 ? -14.915 -7.390 16.228 1.00 97.62 70 SER A O 1
ATOM 494 N N . ILE A 1 71 ? -14.875 -8.773 14.467 1.00 96.56 71 ILE A N 1
ATOM 495 C CA . ILE A 1 71 ? -14.152 -9.838 15.185 1.00 96.56 71 ILE A CA 1
ATOM 496 C C . ILE A 1 71 ? -12.776 -9.373 15.696 1.00 96.56 71 ILE A C 1
ATOM 498 O O . ILE A 1 71 ? -12.329 -9.829 16.745 1.00 96.56 71 ILE A O 1
ATOM 502 N N . TRP A 1 72 ? -12.130 -8.436 14.991 1.00 96.31 72 TRP A N 1
ATOM 503 C CA . TRP A 1 72 ? -10.826 -7.894 15.372 1.00 96.31 72 TRP A CA 1
ATOM 504 C C . TRP A 1 72 ? -10.902 -6.984 16.598 1.00 96.31 72 TRP A C 1
ATOM 506 O O . TRP A 1 72 ? -9.946 -6.938 17.365 1.00 96.31 72 TRP A O 1
ATOM 516 N N . ASP A 1 73 ? -12.039 -6.319 16.820 1.00 96.19 73 ASP A N 1
ATOM 517 C CA . ASP A 1 73 ? -12.277 -5.519 18.024 1.00 96.19 73 ASP A CA 1
ATOM 518 C C . ASP A 1 73 ? -12.296 -6.414 19.268 1.00 96.19 73 ASP A C 1
ATOM 520 O O . ASP A 1 73 ? -11.614 -6.119 20.246 1.00 96.19 73 ASP A O 1
ATOM 524 N N . ALA A 1 74 ? -13.022 -7.536 19.207 1.00 94.38 74 ALA A N 1
ATOM 525 C CA . ALA A 1 74 ? -13.086 -8.503 20.302 1.00 94.38 74 ALA A CA 1
ATOM 526 C C . ALA A 1 74 ? -11.730 -9.185 20.542 1.00 94.38 74 ALA A C 1
ATOM 528 O O . ALA A 1 74 ? -11.264 -9.261 21.677 1.00 94.38 74 ALA A O 1
ATOM 529 N N . PHE A 1 75 ? -11.077 -9.637 19.468 1.00 93.31 75 PHE A N 1
ATOM 530 C CA . PHE A 1 75 ? -9.774 -10.294 19.547 1.00 93.31 75 PHE A CA 1
ATOM 531 C C . PHE A 1 75 ? -8.709 -9.377 20.168 1.00 93.31 75 PHE A C 1
ATOM 533 O O . PHE A 1 75 ? -8.072 -9.753 21.145 1.00 93.31 75 PHE A O 1
ATOM 540 N N . ALA A 1 76 ? -8.551 -8.152 19.657 1.00 93.44 76 ALA A N 1
ATOM 541 C CA . ALA A 1 76 ? -7.484 -7.247 20.090 1.00 93.44 76 ALA A CA 1
ATOM 542 C C . ALA A 1 76 ? -7.661 -6.699 21.519 1.00 93.44 76 ALA A C 1
ATOM 544 O O . ALA A 1 76 ? -6.679 -6.301 22.137 1.00 93.44 76 ALA A O 1
ATOM 545 N N . HIS A 1 77 ? -8.889 -6.668 22.049 1.00 92.75 77 HIS A N 1
ATOM 546 C CA . HIS A 1 77 ? -9.170 -6.233 23.424 1.00 92.75 77 HIS A CA 1
ATOM 547 C C . HIS A 1 77 ? -9.194 -7.388 24.435 1.00 92.75 77 HIS A C 1
ATOM 549 O O . HIS A 1 77 ? -9.575 -7.176 25.585 1.00 92.75 77 HIS A O 1
ATOM 555 N N . THR A 1 78 ? -8.803 -8.600 24.033 1.00 92.38 78 THR A N 1
ATOM 556 C CA . THR A 1 78 ? -8.663 -9.725 24.961 1.00 92.38 78 THR A CA 1
ATOM 557 C C . THR A 1 78 ? -7.217 -9.765 25.484 1.00 92.38 78 THR A C 1
ATOM 559 O O . THR A 1 78 ? -6.318 -10.106 24.717 1.00 92.38 78 THR A O 1
ATOM 562 N N . PRO A 1 79 ? -6.969 -9.411 26.762 1.00 80.31 79 PRO A N 1
ATOM 563 C CA . PRO A 1 79 ? -5.619 -9.184 27.294 1.00 80.31 79 PRO A CA 1
ATOM 564 C C . PRO A 1 79 ? -4.725 -10.434 27.353 1.00 80.31 79 PRO A C 1
ATOM 566 O O . PRO A 1 79 ? -3.508 -10.292 27.343 1.00 80.31 79 PRO A O 1
ATOM 569 N N . ASP A 1 80 ? -5.307 -11.638 27.360 1.00 69.94 80 ASP A N 1
ATOM 570 C CA . ASP A 1 80 ? -4.588 -12.896 27.622 1.00 69.94 80 ASP A CA 1
ATOM 571 C C . ASP A 1 80 ? -4.488 -13.825 26.393 1.00 69.94 80 ASP A C 1
ATOM 573 O O . ASP A 1 80 ? -4.363 -15.041 26.533 1.00 69.94 80 ASP A O 1
ATOM 577 N N . LEU A 1 81 ? -4.571 -13.283 25.171 1.00 66.44 81 LEU A N 1
ATOM 578 C CA . LEU A 1 81 ? -4.373 -14.066 23.937 1.00 66.44 81 LEU A CA 1
ATOM 579 C C . LEU A 1 81 ? -2.904 -14.194 23.510 1.00 66.44 81 LEU A C 1
ATOM 581 O O . LEU A 1 81 ? -2.627 -14.764 22.452 1.00 66.44 81 LEU A O 1
ATOM 585 N N . GLU A 1 82 ? -1.963 -13.701 24.316 1.00 66.50 82 GLU A N 1
ATOM 586 C CA . GLU A 1 82 ? -0.542 -13.935 24.070 1.00 66.50 82 GLU A CA 1
ATOM 587 C C . GLU A 1 82 ? -0.220 -15.441 24.145 1.00 66.50 82 GLU A C 1
ATOM 589 O O . GLU A 1 82 ? -0.549 -16.106 25.135 1.00 66.50 82 GLU A O 1
ATOM 594 N N . PRO A 1 83 ? 0.454 -16.013 23.129 1.00 58.66 83 PRO A N 1
ATOM 595 C CA . PRO A 1 83 ? 1.119 -17.296 23.277 1.00 58.66 83 PRO A CA 1
ATOM 596 C C . PRO A 1 83 ? 2.136 -17.177 24.414 1.00 58.66 83 PRO A C 1
ATOM 598 O O . PRO A 1 83 ? 2.920 -16.235 24.448 1.00 58.66 83 PRO A O 1
ATOM 601 N N . SER A 1 84 ? 2.152 -18.144 25.326 1.00 62.72 84 SER A N 1
ATOM 602 C CA . SER A 1 84 ? 3.039 -18.239 26.495 1.00 62.72 84 SER A CA 1
ATOM 603 C C . SER A 1 84 ? 4.545 -18.389 26.172 1.00 62.72 84 SER A C 1
ATOM 605 O O . SER A 1 84 ? 5.209 -19.266 26.721 1.00 62.72 84 SER A O 1
ATOM 607 N N . ILE A 1 85 ? 5.093 -17.596 25.251 1.00 62.56 85 ILE A N 1
ATOM 608 C CA . ILE A 1 85 ? 6.485 -17.632 24.789 1.00 62.56 85 ILE A CA 1
ATOM 609 C C . ILE A 1 85 ? 6.971 -16.218 24.433 1.00 62.56 85 ILE A C 1
ATOM 611 O O . ILE A 1 85 ? 7.218 -15.890 23.273 1.00 62.56 85 ILE A O 1
ATOM 615 N N . MET A 1 86 ? 7.149 -15.407 25.475 1.00 46.78 86 MET A N 1
ATOM 616 C CA . MET A 1 86 ? 8.330 -14.559 25.682 1.00 46.78 86 MET A CA 1
ATOM 617 C C . MET A 1 86 ? 8.679 -14.554 27.166 1.00 46.78 86 MET A C 1
ATOM 619 O O . MET A 1 86 ? 7.745 -14.419 27.985 1.00 46.78 86 MET A O 1
#

Secondary structure (DSSP, 8-state):
-HHHHHHHHHHHHHHHHHHHHHS------PPP-TTTT-SGGGS-TTPPP-----HHHH---TTSTTPPPPHHHHHHT-TT-S-S--

InterPro domains:
  IPR001360 Glycoside hydrolase family 1 [PF00232] (41-80)
  IPR017853 Glycoside hydrolase superfamily [SSF51445] (41-81)